Protein AF-A0A2H0Q664-F1 (afdb_monomer_lite)

pLDDT: mean 76.62, std 13.09, range [43.66, 91.62]

Foldseek 3Di:
DVVVVVVVVVVPPDDADDPPRLQGFFLLCVVDVDPDPVSSVSSNVRCVVPPPVNCLVVVNGRDDHDCVVVLVVVLQVLCQVCVVVCLVCLCVLHDDSQVVSCVSLVADPCQSVVSVVDPRDPHSVSVVVVRND

Sequence (133 aa):
MKKIILCAALFMSAGVFAADSSSGCGVGWQVTQKTSLSASSTRNTTNYILPNTISMTFGISGCAHHSIVKVDKEIQYFAEANLENLQLDIAQGSGESLATLSSLMGCGSDYAVKTQSLPIPSNANELLSRGCL

Structure (mmCIF, N/CA/C/O backbone):
data_AF-A0A2H0Q664-F1
#
_entry.id   AF-A0A2H0Q664-F1
#
loop_
_atom_site.group_PDB
_atom_site.id
_atom_site.type_symbol
_atom_site.label_atom_id
_atom_site.label_alt_id
_atom_site.label_comp_id
_atom_site.label_asym_id
_atom_site.label_entity_id
_atom_site.label_seq_id
_atom_site.pdbx_PDB_ins_code
_atom_site.Cartn_x
_atom_site.Cartn_y
_atom_site.Cartn_z
_atom_site.occupancy
_atom_site.B_iso_or_equiv
_atom_site.auth_seq_id
_atom_site.auth_comp_id
_atom_site.auth_asym_id
_atom_site.auth_atom_id
_atom_site.pdbx_PDB_model_num
ATOM 1 N N . MET A 1 1 ? 14.147 -30.963 -33.259 1.00 48.00 1 MET A N 1
ATOM 2 C CA . MET A 1 1 ? 13.962 -29.509 -33.504 1.00 48.00 1 MET A CA 1
ATOM 3 C C . MET A 1 1 ? 12.599 -28.969 -33.054 1.00 48.00 1 MET A C 1
ATOM 5 O O . MET A 1 1 ? 12.552 -27.877 -32.513 1.00 48.00 1 MET A O 1
ATOM 9 N N . LYS A 1 2 ? 11.502 -29.734 -33.160 1.00 52.19 2 LYS A N 1
ATOM 10 C CA . LYS A 1 2 ? 10.146 -29.304 -32.745 1.00 52.19 2 LYS A CA 1
ATOM 11 C C . LYS A 1 2 ? 9.993 -28.984 -31.240 1.00 52.19 2 LYS A C 1
ATOM 13 O O . LYS A 1 2 ? 9.229 -28.101 -30.881 1.00 52.19 2 LYS A O 1
ATOM 18 N N . LYS A 1 3 ? 10.771 -29.652 -30.373 1.00 55.34 3 LYS A N 1
ATOM 19 C CA . LYS A 1 3 ? 10.777 -29.417 -28.913 1.00 55.34 3 LYS A CA 1
ATOM 20 C C . LYS A 1 3 ? 11.499 -28.125 -28.498 1.00 55.34 3 LYS A C 1
ATOM 22 O O . LYS A 1 3 ? 11.116 -27.517 -27.512 1.00 55.34 3 LYS A O 1
ATOM 27 N N . ILE A 1 4 ? 12.491 -27.682 -29.278 1.00 62.72 4 ILE A N 1
ATOM 28 C CA . ILE A 1 4 ? 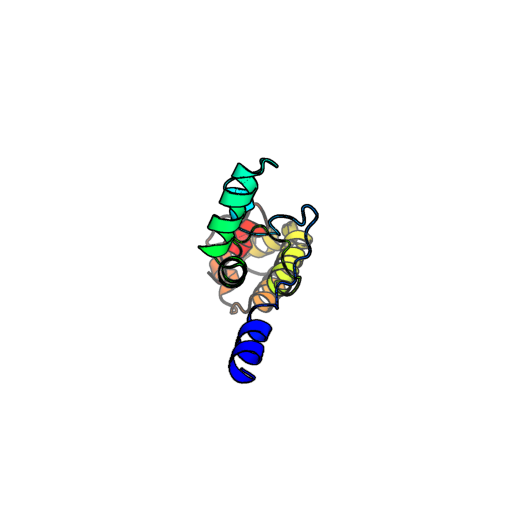13.253 -26.450 -28.995 1.00 62.72 4 ILE A CA 1
ATOM 29 C C . ILE A 1 4 ? 12.401 -25.216 -29.324 1.00 62.72 4 ILE A C 1
ATOM 31 O O . ILE A 1 4 ? 12.380 -24.258 -28.561 1.00 62.72 4 ILE A O 1
ATOM 35 N N . ILE A 1 5 ? 11.621 -25.286 -30.408 1.00 61.84 5 ILE A N 1
ATOM 36 C CA . ILE A 1 5 ? 10.679 -24.226 -30.798 1.00 61.84 5 ILE A CA 1
ATOM 37 C C . ILE A 1 5 ? 9.578 -24.053 -29.735 1.00 61.84 5 ILE A C 1
ATOM 39 O O . ILE A 1 5 ? 9.189 -22.930 -29.429 1.00 61.84 5 ILE A O 1
ATOM 43 N N . LEU A 1 6 ? 9.127 -25.151 -29.115 1.00 57.75 6 LEU A N 1
ATOM 44 C CA . LEU A 1 6 ? 8.101 -25.116 -28.067 1.00 57.75 6 LEU A CA 1
ATOM 45 C C . LEU A 1 6 ? 8.616 -24.498 -26.752 1.00 57.75 6 LEU A C 1
ATOM 47 O O . LEU A 1 6 ? 7.879 -23.771 -26.094 1.00 57.75 6 LEU A O 1
ATOM 51 N N . CYS A 1 7 ? 9.884 -24.729 -26.390 1.00 57.59 7 CYS A N 1
ATOM 52 C CA . CYS A 1 7 ? 10.501 -24.106 -25.212 1.00 57.59 7 CYS A CA 1
ATOM 53 C C . CYS A 1 7 ? 10.807 -22.613 -25.417 1.00 57.59 7 CYS A C 1
ATOM 55 O O . CYS A 1 7 ? 10.694 -21.841 -24.470 1.00 57.59 7 CYS A O 1
ATOM 57 N N . ALA A 1 8 ? 11.148 -22.189 -26.639 1.00 56.44 8 ALA A N 1
ATOM 58 C CA . ALA A 1 8 ? 11.391 -20.778 -26.948 1.00 56.44 8 ALA A CA 1
ATOM 59 C C . ALA A 1 8 ? 10.101 -19.934 -26.927 1.00 56.44 8 ALA A C 1
ATOM 61 O O . ALA A 1 8 ? 10.131 -18.773 -26.528 1.00 56.44 8 ALA A O 1
ATOM 62 N N . ALA A 1 9 ? 8.955 -20.523 -27.290 1.00 56.62 9 ALA A N 1
ATOM 63 C CA . ALA A 1 9 ? 7.660 -19.838 -27.279 1.00 56.62 9 ALA A CA 1
ATOM 64 C C . ALA A 1 9 ? 7.137 -19.524 -25.860 1.00 56.62 9 ALA A C 1
ATOM 66 O O . ALA A 1 9 ? 6.383 -18.572 -25.681 1.00 56.62 9 ALA A O 1
ATOM 67 N N . LEU A 1 10 ? 7.564 -20.282 -24.843 1.00 54.22 10 LEU A N 1
ATOM 68 C CA . LEU A 1 10 ? 7.166 -20.084 -23.440 1.00 54.22 10 LEU A CA 1
ATOM 69 C C . LEU A 1 10 ? 7.861 -18.895 -22.753 1.00 54.22 10 LEU A C 1
ATOM 71 O O . LEU A 1 10 ? 7.421 -18.477 -21.688 1.00 54.22 10 LEU A O 1
ATOM 75 N N . PHE A 1 11 ? 8.904 -18.319 -23.359 1.00 53.31 11 PHE A N 1
ATOM 76 C CA . PHE A 1 11 ? 9.631 -17.167 -22.807 1.00 53.31 11 PHE A CA 1
ATOM 77 C C . PHE A 1 11 ? 9.115 -15.801 -23.297 1.00 53.31 11 PHE A C 1
ATOM 79 O O . PHE A 1 11 ? 9.651 -14.768 -22.905 1.00 53.31 11 PHE A O 1
ATOM 86 N N . MET A 1 12 ? 8.079 -15.769 -24.143 1.00 50.59 12 MET A N 1
ATOM 87 C CA . MET A 1 12 ? 7.635 -14.559 -24.852 1.00 50.59 12 MET A CA 1
ATOM 88 C C . MET A 1 12 ? 6.395 -13.859 -24.262 1.00 50.59 12 MET A C 1
ATOM 90 O O . MET A 1 12 ? 5.779 -13.041 -24.939 1.00 50.59 12 MET A O 1
ATOM 94 N N . SER A 1 13 ? 6.019 -14.111 -23.005 1.00 50.06 13 SER A N 1
ATOM 95 C CA . SER A 1 13 ? 4.942 -13.355 -22.342 1.00 50.06 13 SER A CA 1
ATOM 96 C C . SER A 1 13 ? 5.489 -12.149 -21.564 1.00 50.06 13 SER A C 1
ATOM 98 O O . SER A 1 13 ? 5.456 -12.126 -20.335 1.00 50.06 13 SER A O 1
ATOM 100 N N . ALA A 1 14 ? 6.005 -11.139 -22.268 1.00 51.72 14 ALA A N 1
ATOM 101 C CA . ALA A 1 14 ? 6.354 -9.843 -21.680 1.00 51.72 14 ALA A CA 1
ATOM 102 C C . ALA A 1 14 ? 5.275 -8.808 -22.037 1.00 51.72 14 ALA A C 1
ATOM 104 O O . ALA A 1 14 ? 5.390 -8.081 -23.020 1.00 51.72 14 ALA A O 1
ATOM 105 N N . GLY A 1 15 ? 4.192 -8.761 -21.258 1.00 49.88 15 GLY A N 1
ATOM 106 C CA . GLY A 1 15 ? 3.246 -7.646 -21.312 1.00 49.88 15 GLY A CA 1
ATOM 107 C C . GLY A 1 15 ? 3.806 -6.457 -20.530 1.00 49.88 15 GLY A C 1
ATOM 108 O O . GLY A 1 15 ? 4.027 -6.578 -19.328 1.00 49.88 15 GLY A O 1
ATOM 109 N N . VAL A 1 16 ? 4.042 -5.318 -21.190 1.00 50.34 16 VAL A N 1
ATOM 110 C CA . VAL A 1 16 ? 4.516 -4.076 -20.553 1.00 50.34 16 VAL A CA 1
ATOM 111 C C . VAL A 1 16 ? 3.607 -2.919 -20.962 1.00 50.34 16 VAL A C 1
ATOM 113 O O . VAL A 1 16 ? 3.549 -2.556 -22.133 1.00 50.34 16 VAL A O 1
ATOM 116 N N . PHE A 1 17 ? 2.939 -2.308 -19.981 1.00 54.25 17 PHE A N 1
ATOM 117 C CA . PHE A 1 17 ? 2.292 -1.000 -20.107 1.00 54.25 17 PHE A CA 1
ATOM 118 C C . PHE A 1 17 ? 2.937 -0.038 -19.092 1.00 54.25 17 PHE A C 1
ATOM 120 O O . PHE A 1 17 ? 2.709 -0.177 -17.893 1.00 54.25 17 PHE A O 1
ATOM 127 N N . ALA A 1 18 ? 3.765 0.908 -19.556 1.00 43.66 18 ALA A N 1
ATOM 128 C CA . ALA A 1 18 ? 4.231 2.084 -18.802 1.00 43.66 18 ALA A CA 1
ATOM 129 C C . ALA A 1 18 ? 4.818 3.154 -19.754 1.00 43.66 18 ALA A C 1
ATOM 131 O O . ALA A 1 18 ? 5.287 2.820 -20.840 1.00 43.66 18 ALA A O 1
ATOM 132 N N . ALA A 1 19 ? 4.792 4.430 -19.337 1.00 47.03 19 ALA A N 1
ATOM 133 C CA . ALA A 1 19 ? 5.097 5.624 -20.147 1.00 47.03 19 ALA A CA 1
ATOM 134 C C . ALA A 1 19 ? 6.575 5.794 -20.583 1.00 47.03 19 ALA A C 1
ATOM 136 O O . ALA A 1 19 ? 6.850 6.560 -21.502 1.00 47.03 19 ALA A O 1
ATOM 137 N N . ASP A 1 20 ? 7.507 5.054 -19.972 1.00 52.69 20 ASP A N 1
ATOM 138 C CA . ASP A 1 20 ? 8.836 4.735 -20.515 1.00 52.69 20 ASP A CA 1
ATOM 139 C C . ASP A 1 20 ? 8.862 3.215 -20.731 1.00 52.69 20 ASP A C 1
ATOM 141 O O . ASP A 1 20 ? 8.991 2.425 -19.789 1.00 52.69 20 ASP A O 1
ATOM 145 N N . SER A 1 21 ? 8.660 2.793 -21.977 1.00 56.69 21 SER A N 1
ATOM 146 C CA . SER A 1 21 ? 8.495 1.383 -22.336 1.00 56.69 21 SER A CA 1
ATOM 147 C C . SER A 1 21 ? 9.780 0.561 -22.187 1.00 56.69 21 SER A C 1
ATOM 149 O O . SER A 1 21 ? 9.735 -0.657 -22.338 1.00 56.69 21 SER A O 1
ATOM 151 N N . SER A 1 22 ? 10.929 1.193 -21.908 1.00 60.44 22 SER A N 1
ATOM 152 C CA . SER A 1 22 ? 12.229 0.514 -21.884 1.00 60.44 22 SER A CA 1
ATOM 153 C C . SER A 1 22 ? 12.453 -0.347 -20.633 1.00 60.44 22 SER A C 1
ATOM 155 O O . SER A 1 22 ? 13.120 -1.376 -20.731 1.00 60.44 22 SER A O 1
ATOM 157 N N . SER A 1 23 ? 11.898 0.041 -19.474 1.00 66.50 23 SER A N 1
ATOM 158 C CA . SER A 1 23 ? 12.128 -0.658 -18.188 1.00 66.50 23 SER A CA 1
ATOM 159 C C . SER A 1 23 ? 10.868 -1.022 -17.384 1.00 66.50 23 SER A C 1
ATOM 161 O O . SER A 1 23 ? 10.968 -1.692 -16.354 1.00 66.50 23 SER A O 1
ATOM 163 N N . GLY A 1 24 ? 9.676 -0.653 -17.873 1.00 72.50 24 GLY A N 1
ATOM 164 C CA . GLY A 1 24 ? 8.394 -0.968 -17.229 1.00 72.50 24 GLY A CA 1
ATOM 165 C C . GLY A 1 24 ? 8.173 -0.240 -15.896 1.00 72.50 24 GLY A C 1
ATOM 166 O O . GLY A 1 24 ? 8.972 0.606 -15.497 1.00 72.50 24 GLY A O 1
ATOM 167 N N . CYS A 1 25 ? 7.073 -0.549 -15.203 1.00 78.75 25 CYS A N 1
ATOM 168 C CA . CYS A 1 25 ? 6.870 -0.138 -13.810 1.00 78.75 25 CYS A CA 1
ATOM 169 C C . CYS A 1 25 ? 7.440 -1.220 -12.874 1.00 78.75 25 CYS A C 1
ATOM 171 O O . CYS A 1 25 ? 7.400 -2.409 -13.202 1.00 78.75 25 CYS A O 1
ATOM 173 N N . GLY A 1 26 ? 8.008 -0.809 -11.743 1.00 82.50 26 GLY A N 1
ATOM 174 C CA . GLY A 1 26 ? 8.618 -1.722 -10.780 1.00 82.50 26 GLY A CA 1
ATOM 175 C C . GLY A 1 26 ? 9.541 -1.004 -9.798 1.00 82.50 26 GLY A C 1
ATOM 176 O O . GLY A 1 26 ? 9.830 0.189 -9.945 1.00 82.50 26 GLY A O 1
ATOM 177 N N . VAL A 1 27 ? 10.046 -1.754 -8.816 1.00 87.31 27 VAL A N 1
ATOM 178 C CA . VAL A 1 27 ? 10.918 -1.255 -7.736 1.00 87.31 27 VAL A CA 1
ATOM 179 C C . VAL A 1 27 ? 12.192 -0.565 -8.237 1.00 87.31 27 VAL A C 1
ATOM 181 O O . VAL A 1 27 ? 12.773 0.253 -7.529 1.00 87.31 27 VAL A O 1
ATOM 184 N N . GLY A 1 28 ? 12.627 -0.841 -9.469 1.00 84.44 28 GLY A N 1
ATOM 185 C CA . GLY A 1 28 ? 13.774 -0.192 -10.096 1.00 84.44 28 GLY A CA 1
ATOM 186 C C . GLY A 1 28 ? 13.651 1.331 -10.141 1.00 84.44 28 GLY A C 1
ATOM 187 O O . GLY A 1 28 ? 14.656 2.024 -9.982 1.00 84.44 28 GLY A O 1
ATOM 188 N N . TRP A 1 29 ? 12.432 1.861 -10.270 1.00 83.50 29 TRP A N 1
ATOM 189 C CA . TRP A 1 29 ? 12.178 3.305 -10.253 1.00 83.50 29 TRP A CA 1
ATOM 190 C C . TRP A 1 29 ? 12.429 3.965 -8.893 1.00 83.50 29 TRP A C 1
ATOM 192 O O . TRP A 1 29 ? 12.693 5.165 -8.848 1.00 83.50 29 TRP A O 1
ATOM 202 N N . GLN A 1 30 ? 12.413 3.197 -7.798 1.00 84.56 30 GLN A N 1
ATOM 203 C CA . GLN A 1 30 ? 12.810 3.681 -6.471 1.00 84.56 30 GLN A CA 1
ATOM 204 C C . GLN A 1 30 ? 14.335 3.776 -6.332 1.00 84.56 30 GLN A C 1
ATOM 206 O O . GLN A 1 30 ? 14.845 4.601 -5.581 1.00 84.56 30 GLN A O 1
ATOM 211 N N . VAL A 1 31 ? 15.077 2.954 -7.080 1.00 86.00 31 VAL A N 1
ATOM 212 C CA . VAL A 1 31 ? 16.547 2.954 -7.063 1.00 86.00 31 VAL A CA 1
ATOM 213 C C . VAL A 1 31 ? 17.103 4.079 -7.928 1.00 86.00 31 VAL A C 1
ATOM 215 O O . VAL A 1 31 ? 18.071 4.742 -7.554 1.00 86.00 31 VAL A O 1
ATOM 218 N N . THR A 1 32 ? 16.524 4.306 -9.109 1.00 83.19 32 THR A N 1
ATOM 219 C CA . THR A 1 32 ? 16.975 5.382 -9.990 1.00 83.19 32 THR A CA 1
ATOM 220 C C . THR A 1 32 ? 15.855 5.920 -10.873 1.00 83.19 32 THR A C 1
ATOM 222 O O . THR A 1 32 ? 15.157 5.174 -11.553 1.00 83.19 32 THR A O 1
ATOM 225 N N . GLN A 1 33 ? 15.727 7.247 -10.887 1.00 81.81 33 GLN A N 1
ATOM 226 C CA . GLN A 1 33 ? 14.774 7.987 -11.723 1.00 81.81 33 GLN A CA 1
ATOM 227 C C . GLN A 1 33 ? 15.421 8.538 -13.005 1.00 81.81 33 GLN A C 1
ATOM 229 O O . GLN A 1 33 ? 14.787 9.255 -13.775 1.00 81.81 33 GLN A O 1
ATOM 234 N N . LYS A 1 34 ? 16.708 8.242 -13.235 1.00 83.12 34 LYS A N 1
ATOM 235 C CA . LYS A 1 34 ? 17.433 8.719 -14.417 1.00 83.12 34 LYS A CA 1
ATOM 236 C C . LYS A 1 34 ? 17.008 7.923 -15.652 1.00 83.12 34 LYS A C 1
ATOM 238 O O . LYS A 1 34 ? 16.840 6.709 -15.592 1.00 83.12 34 LYS A O 1
ATOM 243 N N . THR A 1 35 ? 16.936 8.595 -16.794 1.00 79.38 35 THR A N 1
ATOM 244 C CA . THR A 1 35 ? 16.546 8.009 -18.088 1.00 79.38 35 THR A CA 1
ATOM 245 C C . THR A 1 35 ? 17.743 7.582 -18.951 1.00 79.38 35 THR 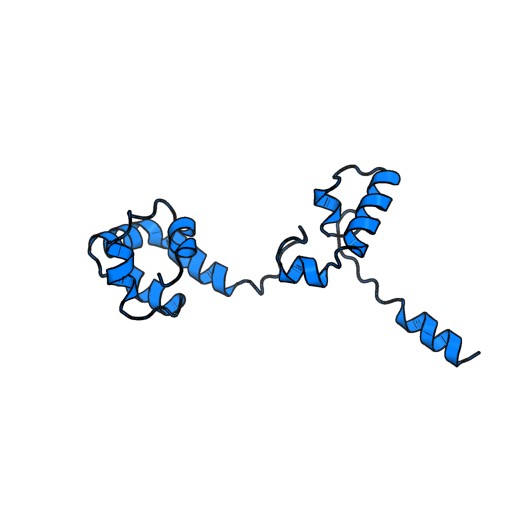A C 1
ATOM 247 O O . THR A 1 35 ? 17.621 7.418 -20.161 1.00 79.38 35 THR A O 1
ATOM 250 N N . SER A 1 36 ? 18.925 7.385 -18.353 1.00 84.56 36 SER A N 1
ATOM 251 C CA . SER A 1 36 ? 20.114 6.901 -19.067 1.00 84.56 36 SER A CA 1
ATOM 252 C C . SER A 1 36 ? 20.074 5.385 -19.301 1.00 84.56 36 SER A C 1
ATOM 254 O O . SER A 1 36 ? 19.457 4.645 -18.537 1.00 84.56 36 SER A O 1
ATOM 256 N N . LEU A 1 37 ? 20.813 4.892 -20.303 1.00 82.88 37 LEU A N 1
ATOM 257 C CA . LEU A 1 37 ? 20.935 3.449 -20.583 1.00 82.88 37 LEU A CA 1
ATOM 258 C C . LEU A 1 37 ? 21.453 2.650 -19.377 1.00 82.88 37 LEU A C 1
ATOM 260 O O . LEU A 1 37 ? 20.949 1.569 -19.076 1.00 82.88 37 LEU A O 1
ATOM 264 N N . SER A 1 38 ? 22.429 3.203 -18.654 1.00 84.44 38 SER A N 1
ATOM 265 C CA . SER A 1 38 ? 22.943 2.606 -17.417 1.00 84.44 38 SER A CA 1
ATOM 266 C C . SER A 1 38 ? 21.860 2.504 -16.344 1.00 84.44 38 SER A C 1
ATOM 268 O O . SER A 1 38 ? 21.734 1.469 -15.695 1.00 84.44 38 SER A O 1
ATOM 270 N N . ALA A 1 39 ? 21.029 3.538 -16.206 1.00 83.50 39 ALA A N 1
ATOM 271 C CA . ALA A 1 39 ? 19.915 3.541 -15.274 1.00 83.50 39 ALA A CA 1
ATOM 272 C C . ALA A 1 39 ? 18.811 2.563 -15.703 1.00 83.50 39 ALA A C 1
ATOM 274 O O . ALA A 1 39 ? 18.231 1.908 -14.846 1.00 83.50 39 ALA A O 1
ATOM 275 N N . SER A 1 40 ? 18.541 2.393 -17.003 1.00 82.75 40 SER A N 1
ATOM 276 C CA . SER A 1 40 ? 17.632 1.344 -17.502 1.00 82.75 40 SER A CA 1
ATOM 277 C C . SER A 1 40 ? 18.121 -0.062 -17.150 1.00 82.75 40 SER A C 1
ATOM 279 O O . SER A 1 40 ? 17.330 -0.882 -16.695 1.00 82.75 40 SER A O 1
ATOM 281 N N . SER A 1 41 ? 19.422 -0.335 -17.297 1.00 83.75 41 SER A N 1
ATOM 282 C CA . SER A 1 41 ? 20.005 -1.636 -16.938 1.00 83.75 41 SER A CA 1
ATOM 283 C C . SER A 1 41 ? 19.865 -1.932 -15.443 1.00 83.75 41 SER A C 1
ATOM 285 O O . SER A 1 41 ? 19.427 -3.018 -15.053 1.00 83.75 41 SER A O 1
ATOM 287 N N . THR A 1 42 ? 20.142 -0.939 -14.593 1.00 86.06 42 THR A N 1
ATOM 288 C CA . THR A 1 42 ? 19.941 -1.064 -13.146 1.00 86.06 42 THR A CA 1
ATOM 289 C C . THR A 1 42 ? 18.468 -1.271 -12.805 1.00 86.06 42 THR A C 1
ATOM 291 O O . THR A 1 42 ? 18.158 -2.181 -12.046 1.00 86.06 42 THR A O 1
ATOM 294 N N . ARG A 1 43 ? 17.547 -0.500 -13.404 1.00 86.44 43 ARG A N 1
ATOM 295 C CA . ARG A 1 43 ? 16.094 -0.662 -13.208 1.00 86.44 43 ARG A CA 1
ATOM 296 C C . ARG A 1 43 ? 15.635 -2.075 -13.565 1.00 86.44 43 ARG A C 1
ATOM 298 O O . ARG A 1 43 ? 14.964 -2.709 -12.756 1.00 86.44 43 ARG A O 1
ATOM 305 N N . ASN A 1 44 ? 16.052 -2.591 -14.722 1.00 84.50 44 ASN A N 1
ATOM 306 C CA . ASN A 1 44 ? 15.727 -3.955 -15.143 1.00 84.50 44 ASN A CA 1
ATOM 307 C C . ASN A 1 44 ? 16.314 -5.007 -14.203 1.00 84.50 44 ASN A C 1
ATOM 309 O O . ASN A 1 44 ? 15.626 -5.963 -13.865 1.00 84.50 44 ASN A O 1
ATOM 313 N N . THR A 1 45 ? 17.557 -4.826 -13.755 1.00 85.50 45 THR A N 1
ATOM 314 C CA . THR A 1 45 ? 18.199 -5.750 -12.812 1.00 85.50 45 THR A CA 1
ATOM 315 C C . THR A 1 45 ? 17.445 -5.775 -11.483 1.00 85.50 45 THR A C 1
ATOM 317 O O . THR A 1 45 ? 17.133 -6.849 -10.976 1.00 85.50 45 THR A O 1
ATOM 320 N N . THR A 1 46 ? 17.066 -4.612 -10.950 1.00 85.62 46 THR A N 1
ATOM 321 C CA . THR A 1 46 ? 16.273 -4.521 -9.717 1.00 85.62 46 THR A CA 1
ATOM 322 C C . THR A 1 46 ? 14.885 -5.146 -9.891 1.00 85.62 46 THR A C 1
ATOM 324 O O . THR A 1 46 ? 14.462 -5.915 -9.034 1.00 85.62 46 THR A O 1
ATOM 327 N N . ASN A 1 47 ? 14.201 -4.886 -11.012 1.00 84.12 47 ASN A N 1
ATOM 328 C CA . ASN A 1 47 ? 12.893 -5.481 -11.326 1.00 84.12 47 ASN A CA 1
ATOM 329 C C . ASN A 1 47 ? 12.965 -7.003 -11.549 1.00 84.12 47 ASN A C 1
ATOM 331 O O . ASN A 1 47 ? 11.971 -7.702 -11.372 1.00 84.12 47 ASN A O 1
ATOM 335 N N . TYR A 1 48 ? 14.127 -7.524 -11.949 1.00 81.94 48 TYR A N 1
ATOM 336 C CA . TYR A 1 48 ? 14.360 -8.959 -12.081 1.00 81.94 48 TYR A CA 1
ATOM 337 C C . TYR A 1 48 ? 14.622 -9.625 -10.724 1.00 81.94 48 TYR A C 1
ATOM 339 O O . TYR A 1 48 ? 14.065 -10.683 -10.442 1.00 81.94 48 TYR A O 1
ATOM 347 N N . ILE A 1 49 ? 15.441 -8.999 -9.870 1.00 85.06 49 ILE A N 1
ATOM 348 C CA . ILE A 1 49 ? 15.739 -9.496 -8.514 1.00 85.06 49 ILE A CA 1
ATOM 349 C C . ILE A 1 49 ? 14.486 -9.474 -7.635 1.00 85.06 49 ILE A C 1
ATOM 351 O O . ILE A 1 49 ? 14.275 -10.382 -6.834 1.00 85.06 49 ILE A O 1
ATOM 355 N N . LEU A 1 50 ? 13.651 -8.449 -7.794 1.00 84.06 50 LEU A N 1
ATOM 356 C CA . LEU A 1 50 ? 12.368 -8.310 -7.118 1.00 84.06 50 LEU A CA 1
ATOM 357 C C . LEU A 1 50 ? 11.251 -8.321 -8.165 1.00 84.06 50 LEU A C 1
ATOM 359 O O . LEU A 1 50 ? 10.853 -7.259 -8.652 1.00 84.06 50 LEU A O 1
ATOM 363 N N . PRO A 1 51 ? 10.745 -9.519 -8.519 1.00 81.69 51 PRO A N 1
ATOM 364 C CA . PRO A 1 51 ? 9.690 -9.662 -9.501 1.00 81.69 51 PRO A CA 1
ATOM 365 C C . PRO A 1 51 ? 8.464 -8.845 -9.114 1.00 81.69 51 PRO A C 1
ATOM 367 O O . PRO A 1 51 ? 8.022 -8.871 -7.961 1.00 81.69 51 PRO A O 1
ATOM 370 N N . ASN A 1 52 ? 7.850 -8.212 -10.114 1.00 78.06 52 ASN A N 1
ATOM 371 C CA . ASN A 1 52 ? 6.651 -7.396 -9.934 1.00 78.06 52 ASN A CA 1
ATOM 372 C C . ASN A 1 52 ? 5.536 -8.118 -9.167 1.00 78.06 52 ASN A C 1
ATOM 374 O O . ASN A 1 52 ? 4.833 -7.471 -8.410 1.00 78.06 52 ASN A O 1
ATOM 378 N N . THR A 1 53 ? 5.402 -9.441 -9.279 1.00 79.69 53 THR A N 1
ATOM 379 C CA . THR A 1 53 ? 4.410 -10.217 -8.517 1.00 79.69 53 THR A CA 1
ATOM 380 C C . THR A 1 53 ? 4.625 -10.106 -7.009 1.00 79.69 53 THR A C 1
ATOM 382 O O . THR A 1 53 ? 3.695 -9.780 -6.282 1.00 79.69 53 THR A O 1
ATOM 385 N N . ILE A 1 54 ? 5.856 -10.318 -6.537 1.00 82.81 54 ILE A N 1
ATOM 386 C CA . ILE A 1 54 ? 6.193 -10.238 -5.110 1.00 82.81 54 ILE A CA 1
ATOM 387 C C . ILE A 1 54 ? 6.067 -8.786 -4.654 1.00 82.81 54 ILE A C 1
ATOM 389 O O . ILE A 1 54 ? 5.420 -8.486 -3.654 1.00 82.81 54 ILE A O 1
ATOM 393 N N . SER A 1 55 ? 6.619 -7.864 -5.437 1.00 81.31 55 SER A N 1
ATOM 394 C CA . SER A 1 55 ? 6.558 -6.440 -5.132 1.00 81.31 55 SER A CA 1
ATOM 395 C C . SER A 1 55 ? 5.134 -5.874 -5.153 1.00 81.31 55 SER A C 1
ATOM 397 O O . SER A 1 55 ? 4.862 -4.922 -4.429 1.00 81.31 55 SER A O 1
ATOM 399 N N . MET A 1 56 ? 4.218 -6.427 -5.950 1.00 79.00 56 MET A N 1
ATOM 400 C CA . MET A 1 56 ? 2.797 -6.065 -5.942 1.00 79.00 56 MET A CA 1
ATOM 401 C C . MET A 1 56 ? 2.084 -6.644 -4.723 1.00 79.00 56 MET A C 1
ATOM 403 O O . MET A 1 56 ? 1.338 -5.909 -4.085 1.00 79.00 56 MET A O 1
ATOM 407 N N . THR A 1 57 ? 2.354 -7.902 -4.352 1.00 78.56 57 THR A N 1
ATOM 408 C CA . THR A 1 57 ? 1.785 -8.521 -3.141 1.00 78.56 57 THR A CA 1
ATOM 409 C C . THR A 1 57 ? 2.147 -7.736 -1.883 1.00 78.56 57 THR A C 1
ATOM 411 O O . THR A 1 57 ? 1.303 -7.542 -1.017 1.00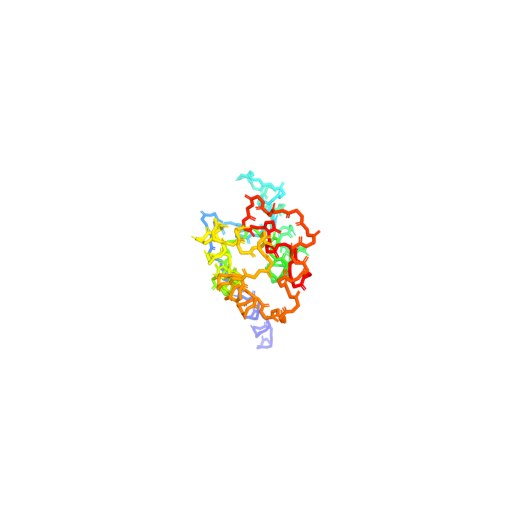 78.56 57 THR A O 1
ATOM 414 N N . PHE A 1 58 ? 3.380 -7.235 -1.800 1.00 81.06 58 PHE A N 1
ATOM 415 C CA . PHE A 1 58 ? 3.826 -6.393 -0.687 1.00 81.06 58 PHE A CA 1
ATOM 416 C C . PHE A 1 58 ? 3.553 -4.894 -0.889 1.00 81.06 58 PHE A C 1
ATOM 418 O O . PHE A 1 58 ? 3.919 -4.091 -0.039 1.00 81.06 58 PHE A O 1
ATOM 425 N N . GLY A 1 59 ? 2.957 -4.487 -2.014 1.00 74.69 59 GLY A N 1
ATOM 426 C CA . GLY A 1 59 ? 2.658 -3.080 -2.304 1.00 74.69 59 GLY A CA 1
ATOM 427 C C . GLY A 1 59 ? 3.878 -2.178 -2.552 1.00 74.69 59 GLY A C 1
ATOM 428 O O . GLY A 1 59 ? 3.716 -0.974 -2.706 1.00 74.69 59 GLY A O 1
ATOM 429 N N . ILE A 1 60 ? 5.091 -2.728 -2.647 1.00 80.69 60 ILE A N 1
ATOM 430 C CA . ILE A 1 60 ? 6.350 -1.978 -2.822 1.00 80.69 60 ILE A CA 1
ATOM 431 C C . ILE A 1 60 ? 6.728 -1.717 -4.289 1.00 80.69 60 ILE A C 1
ATOM 433 O O . ILE A 1 60 ? 7.718 -1.047 -4.561 1.00 80.69 60 ILE A O 1
ATOM 437 N N . SER A 1 61 ? 5.967 -2.248 -5.253 1.00 80.75 61 SER A N 1
ATOM 438 C CA . SER A 1 61 ? 6.297 -2.184 -6.690 1.00 80.75 61 SER A CA 1
ATOM 439 C C . SER A 1 61 ? 6.394 -0.772 -7.282 1.00 80.75 61 SER A C 1
ATOM 441 O O . SER A 1 61 ? 6.988 -0.614 -8.344 1.00 80.75 61 SER A O 1
ATOM 443 N N . GLY A 1 62 ? 5.807 0.252 -6.652 1.00 74.38 62 GLY A N 1
ATOM 444 C CA . GLY A 1 62 ? 5.748 1.611 -7.211 1.00 74.38 62 GLY A CA 1
ATOM 445 C C . GLY A 1 62 ? 4.936 1.723 -8.513 1.00 74.38 62 GLY A C 1
ATOM 446 O O . GLY A 1 62 ? 4.911 2.784 -9.133 1.00 74.38 62 GLY A O 1
ATOM 447 N N . CYS A 1 63 ? 4.280 0.640 -8.938 1.00 77.19 63 CYS A N 1
ATOM 448 C CA . CYS A 1 63 ? 3.310 0.620 -10.025 1.00 77.19 63 CYS A CA 1
ATOM 449 C C . CYS A 1 63 ? 1.961 1.173 -9.544 1.00 77.19 63 CYS A C 1
ATOM 451 O O . CYS A 1 63 ? 1.641 1.113 -8.358 1.00 77.19 63 CYS A O 1
ATOM 453 N N . ALA A 1 64 ? 1.129 1.653 -10.473 1.00 68.62 64 ALA A N 1
ATOM 454 C CA . ALA A 1 64 ? -0.246 2.024 -10.151 1.00 68.62 64 ALA A CA 1
ATOM 455 C C . ALA A 1 64 ? -0.989 0.834 -9.514 1.00 68.62 64 ALA A C 1
ATOM 457 O O . ALA A 1 64 ? -1.018 -0.268 -10.070 1.00 68.62 64 ALA A O 1
ATOM 458 N N . HIS A 1 65 ? -1.584 1.056 -8.342 1.00 63.34 65 HIS A N 1
ATOM 459 C CA . HIS A 1 65 ? -2.299 0.012 -7.615 1.00 63.34 65 HIS A CA 1
ATOM 460 C C . HIS A 1 65 ? -3.566 -0.396 -8.375 1.00 63.34 65 HIS A C 1
ATOM 462 O O . HIS A 1 65 ? -4.377 0.451 -8.760 1.00 63.34 65 HIS A O 1
ATOM 468 N N . HIS A 1 66 ? -3.757 -1.705 -8.565 1.00 59.94 66 HIS A N 1
ATOM 469 C CA . HIS A 1 66 ? -5.031 -2.229 -9.045 1.00 59.94 66 HIS A CA 1
ATOM 470 C C . HIS A 1 66 ? -6.121 -1.919 -8.023 1.00 59.94 66 HIS A C 1
ATOM 472 O O . HIS A 1 66 ? -5.947 -2.093 -6.817 1.00 59.94 66 HIS A O 1
ATOM 478 N N . SER A 1 67 ? -7.288 -1.516 -8.514 1.00 54.19 67 SER A N 1
ATOM 479 C CA . SER A 1 67 ? -8.439 -1.136 -7.698 1.00 54.19 67 SER A CA 1
ATOM 480 C C . SER A 1 67 ? -9.114 -2.318 -6.978 1.00 54.19 67 SER A C 1
ATOM 482 O O . SER A 1 67 ? -10.294 -2.244 -6.667 1.00 54.19 67 SER A O 1
ATOM 484 N N . ILE A 1 68 ? -8.413 -3.436 -6.799 1.00 50.62 68 ILE A N 1
ATOM 485 C CA . ILE A 1 68 ? -8.835 -4.592 -6.001 1.00 50.62 68 ILE A CA 1
ATOM 486 C C . ILE A 1 68 ? -8.491 -4.381 -4.517 1.00 50.62 68 ILE A C 1
ATOM 488 O O . ILE A 1 68 ? -9.186 -4.915 -3.662 1.00 50.62 68 ILE A O 1
ATOM 492 N N . VAL A 1 69 ? -7.561 -3.470 -4.195 1.00 52.09 69 VAL A N 1
ATOM 493 C CA . VAL A 1 69 ? -7.410 -2.871 -2.850 1.00 52.09 69 VAL A CA 1
ATOM 494 C C . VAL A 1 69 ? -8.501 -1.805 -2.625 1.00 52.09 69 VAL A C 1
ATOM 496 O O . VAL A 1 69 ? -8.231 -0.642 -2.335 1.00 52.09 69 VAL A O 1
ATOM 499 N N . LYS A 1 70 ? -9.759 -2.156 -2.916 1.00 52.75 70 LYS A N 1
ATOM 500 C CA . LYS A 1 70 ? -10.922 -1.262 -2.781 1.00 52.75 70 LYS A CA 1
ATOM 501 C C . LYS A 1 70 ? -11.599 -1.385 -1.422 1.00 52.75 70 LYS A C 1
ATOM 503 O O . LYS A 1 70 ? -12.183 -0.405 -0.987 1.00 52.75 70 LYS A O 1
ATOM 508 N N . VAL A 1 71 ? -11.492 -2.543 -0.768 1.00 54.22 71 VAL A N 1
ATOM 509 C CA . VAL A 1 71 ? -12.124 -2.778 0.539 1.00 54.22 71 VAL A CA 1
ATOM 510 C C . VAL A 1 71 ? -11.561 -1.801 1.573 1.00 54.22 71 VAL A C 1
ATOM 512 O O . VAL A 1 71 ? -12.328 -1.057 2.169 1.00 54.22 71 VAL A O 1
ATOM 515 N N . ASP A 1 72 ? -10.233 -1.670 1.665 1.00 63.03 72 ASP A N 1
ATOM 516 C CA . ASP A 1 72 ? -9.612 -0.662 2.539 1.00 63.03 72 ASP A CA 1
ATOM 517 C C . ASP A 1 72 ? -9.965 0.771 2.124 1.00 63.03 72 ASP A C 1
ATOM 519 O O . ASP A 1 72 ? -10.133 1.636 2.976 1.00 63.03 72 ASP A O 1
ATOM 523 N N . LYS A 1 73 ? -10.147 1.032 0.822 1.00 69.75 73 LYS A N 1
ATOM 524 C CA . LYS A 1 73 ? -10.558 2.357 0.337 1.00 69.75 73 LYS A CA 1
ATOM 525 C C . LYS A 1 73 ? -11.979 2.729 0.729 1.00 69.75 73 LYS A C 1
ATOM 527 O O . LYS A 1 73 ? -12.226 3.907 0.930 1.00 69.75 73 LYS A O 1
ATOM 532 N N . GLU A 1 74 ? -12.911 1.785 0.780 1.00 78.25 74 GLU A N 1
ATOM 533 C CA . GLU A 1 74 ? -14.296 2.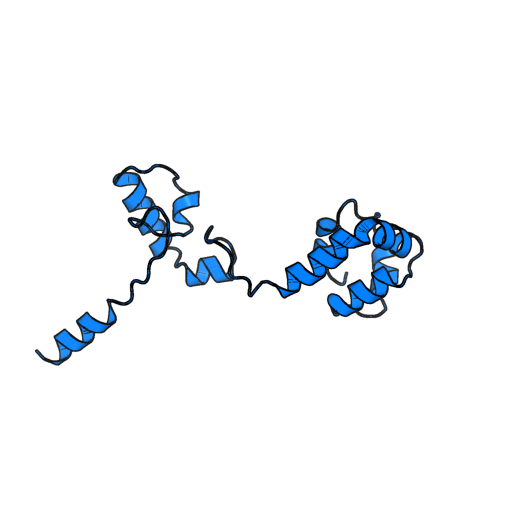070 1.164 1.00 78.25 74 GLU A CA 1
ATOM 534 C C . GLU A 1 74 ? -14.384 2.401 2.655 1.00 78.25 74 GLU A C 1
ATOM 536 O O . GLU A 1 74 ? -14.987 3.406 3.027 1.00 78.25 74 GLU A O 1
ATOM 541 N N . ILE A 1 75 ? -13.681 1.628 3.487 1.00 84.62 75 ILE A N 1
ATOM 542 C CA . ILE A 1 75 ? -13.556 1.887 4.926 1.00 84.62 75 ILE A CA 1
ATOM 543 C C . ILE A 1 75 ? -12.829 3.219 5.160 1.00 84.62 75 ILE A C 1
ATOM 545 O O . ILE A 1 75 ? -13.283 4.041 5.954 1.00 84.62 75 ILE A O 1
ATOM 549 N N . GLN A 1 76 ? -11.739 3.471 4.428 1.00 83.25 76 GLN A N 1
ATOM 550 C CA . GLN A 1 76 ? -11.000 4.726 4.513 1.00 83.25 76 GLN A CA 1
ATOM 551 C C . GLN A 1 76 ? -11.842 5.919 4.069 1.00 83.25 76 GLN A C 1
ATOM 553 O O . GLN A 1 76 ? -11.870 6.932 4.759 1.00 83.25 76 GLN A O 1
ATOM 558 N N . TYR A 1 77 ? -12.574 5.792 2.966 1.00 87.06 77 TYR A N 1
ATOM 559 C CA . TYR A 1 77 ? -13.462 6.839 2.479 1.00 87.06 77 TYR A CA 1
ATOM 560 C C . TYR A 1 77 ? -14.582 7.136 3.479 1.00 87.06 77 TYR A C 1
ATOM 562 O O . TYR A 1 77 ? -14.861 8.299 3.755 1.00 87.06 77 TYR A O 1
ATOM 570 N N . PHE A 1 78 ? -15.186 6.101 4.069 1.00 89.69 78 PHE A N 1
ATOM 571 C CA . PHE A 1 78 ? -16.185 6.268 5.121 1.00 89.69 78 PHE A CA 1
ATOM 572 C C . PHE A 1 78 ? -15.601 6.985 6.346 1.00 89.69 78 PHE A C 1
ATOM 574 O O . PHE A 1 78 ? -16.218 7.921 6.857 1.00 89.69 78 PHE A O 1
ATOM 581 N N . ALA A 1 79 ? -14.407 6.580 6.789 1.00 89.25 79 ALA A N 1
ATOM 582 C CA . ALA A 1 79 ? -13.733 7.166 7.941 1.00 89.25 79 ALA A CA 1
ATOM 583 C C . ALA A 1 79 ? -13.301 8.623 7.703 1.00 89.25 79 ALA A C 1
ATOM 585 O O . ALA A 1 79 ? -13.402 9.447 8.606 1.00 89.25 79 ALA A O 1
ATOM 586 N N . GLU A 1 80 ? -12.853 8.960 6.492 1.00 89.00 80 GLU A N 1
ATOM 587 C CA . GLU A 1 80 ? -12.503 10.331 6.106 1.00 89.00 80 GLU A CA 1
ATOM 588 C C . GLU A 1 80 ? -13.746 11.219 5.978 1.00 89.00 80 GLU A C 1
ATOM 590 O O . GLU A 1 80 ? -13.753 12.337 6.489 1.00 89.00 80 GLU A O 1
ATOM 595 N N . ALA A 1 81 ? -14.817 10.720 5.353 1.00 91.44 81 ALA A N 1
ATOM 596 C CA . ALA A 1 81 ? -16.056 11.473 5.160 1.00 91.44 81 ALA A CA 1
ATOM 597 C C . ALA A 1 81 ? -16.817 11.741 6.471 1.00 91.44 81 ALA A C 1
ATOM 599 O O . ALA A 1 81 ? -17.549 12.724 6.557 1.00 91.44 81 ALA A O 1
ATOM 600 N N . ASN A 1 82 ? -16.644 10.885 7.484 1.00 91.62 82 ASN A N 1
ATOM 601 C CA . ASN A 1 82 ? -17.356 10.961 8.763 1.00 91.62 82 ASN A CA 1
ATOM 602 C C . ASN A 1 82 ? -16.420 11.196 9.957 1.00 91.62 82 ASN A C 1
ATOM 604 O O . ASN A 1 82 ? -16.785 10.876 11.086 1.00 91.62 82 ASN A O 1
ATOM 608 N N . LEU A 1 83 ? -15.218 11.739 9.734 1.00 90.25 83 LEU A N 1
ATOM 609 C CA . LEU A 1 83 ? -14.192 11.863 10.773 1.00 90.25 83 LEU A CA 1
ATOM 610 C C . LEU A 1 83 ? -14.680 12.640 12.007 1.00 90.25 83 LEU A C 1
ATOM 612 O O . LEU A 1 83 ? -14.437 12.205 13.127 1.00 90.25 83 LEU A O 1
ATOM 616 N N . GLU A 1 84 ? -15.393 13.753 11.816 1.00 90.19 84 GLU A N 1
ATOM 617 C CA . GLU A 1 84 ? -15.918 14.571 12.922 1.00 90.19 84 GLU A CA 1
ATOM 618 C C . GLU A 1 84 ? -16.924 13.788 13.779 1.00 90.19 84 GLU A C 1
ATOM 620 O O . GLU A 1 84 ? -16.817 13.756 15.006 1.00 90.19 84 GLU A O 1
ATOM 625 N N . ASN A 1 85 ? -17.860 13.087 13.131 1.00 90.62 85 ASN A N 1
ATOM 626 C CA . ASN A 1 85 ? -18.839 12.243 13.815 1.00 90.62 85 ASN A CA 1
ATOM 627 C C . ASN A 1 85 ? -18.155 11.067 14.521 1.00 90.62 85 ASN A C 1
ATOM 629 O O . ASN A 1 85 ? -18.483 10.758 15.660 1.00 90.62 85 ASN A O 1
ATOM 633 N N . LEU A 1 86 ? -17.149 10.456 13.892 1.00 90.50 86 LEU A N 1
ATOM 634 C CA . LEU A 1 86 ? -16.358 9.388 14.500 1.00 90.50 86 LEU A CA 1
ATOM 635 C C . LEU A 1 86 ? -15.605 9.868 15.742 1.00 90.50 86 LEU A C 1
ATOM 637 O O . LEU A 1 86 ? -15.587 9.163 16.743 1.00 90.50 86 LEU A O 1
ATOM 641 N N . GLN A 1 87 ? -15.008 11.059 15.720 1.00 89.88 87 GLN A N 1
ATOM 642 C CA . GLN A 1 87 ? -14.327 11.623 16.890 1.00 89.88 87 GLN A CA 1
ATOM 643 C C . GLN A 1 87 ? -15.295 11.855 18.057 1.00 89.88 87 GLN A C 1
ATOM 645 O O . GLN A 1 87 ? -14.944 11.571 19.205 1.00 89.88 87 GLN A O 1
ATOM 650 N N . LEU A 1 88 ? -16.512 12.329 17.772 1.00 89.62 88 LEU A N 1
ATOM 651 C CA . LEU A 1 88 ? -17.563 12.507 18.775 1.00 89.62 88 LEU A CA 1
ATOM 652 C C . LEU A 1 88 ? -18.066 11.165 19.324 1.00 89.62 88 LEU A C 1
ATOM 654 O O . LEU A 1 88 ? -18.153 11.011 20.542 1.00 89.62 88 LEU A O 1
ATOM 658 N N . ASP A 1 89 ? -18.335 10.194 18.452 1.00 90.81 89 ASP A N 1
ATOM 659 C CA . ASP A 1 89 ? -18.783 8.849 18.825 1.00 90.81 89 ASP A CA 1
ATOM 660 C C . ASP A 1 89 ? -17.717 8.116 19.663 1.00 90.81 89 ASP A C 1
ATOM 662 O O . ASP A 1 89 ? -18.046 7.447 20.643 1.00 90.81 89 ASP A O 1
ATOM 666 N N . ILE A 1 90 ? -16.428 8.280 19.334 1.00 88.44 90 ILE A N 1
ATOM 667 C CA . ILE A 1 90 ? -15.295 7.733 20.105 1.00 88.44 90 ILE A CA 1
ATOM 668 C C . ILE A 1 90 ? -15.193 8.406 21.478 1.00 88.44 90 ILE A C 1
ATOM 670 O O . ILE A 1 90 ? -14.996 7.720 22.480 1.00 88.44 90 ILE A O 1
ATOM 674 N N . ALA A 1 91 ? -15.357 9.731 21.555 1.00 86.81 91 ALA A N 1
ATOM 675 C CA . ALA A 1 91 ? -15.340 10.453 22.830 1.00 86.81 91 ALA A CA 1
ATOM 676 C C . ALA A 1 91 ? -16.484 10.007 23.758 1.00 86.81 91 ALA A C 1
ATOM 678 O O . ALA A 1 91 ? -16.297 9.867 24.968 1.00 86.81 91 ALA A O 1
ATOM 679 N N . GLN A 1 92 ? -17.660 9.755 23.181 1.00 87.06 92 GLN A N 1
ATOM 680 C CA . GLN A 1 92 ? -18.834 9.249 23.893 1.00 87.06 92 GLN A CA 1
ATOM 681 C C . GLN A 1 92 ? -18.732 7.748 24.214 1.00 87.06 92 GLN A C 1
ATOM 683 O O . GLN A 1 92 ? -19.425 7.273 25.111 1.00 87.06 92 GLN A O 1
ATOM 688 N N . GLY A 1 93 ? -17.857 7.008 23.524 1.00 84.12 93 GLY A N 1
ATOM 689 C CA . GLY A 1 93 ? -17.715 5.554 23.645 1.00 84.12 93 GLY A CA 1
ATOM 690 C C . GLY A 1 93 ? -18.815 4.762 22.933 1.00 84.12 93 GLY A C 1
ATOM 691 O O . GLY A 1 93 ? -18.913 3.548 23.102 1.00 84.12 93 GLY A O 1
ATOM 692 N N . SER A 1 94 ? -19.664 5.430 22.150 1.00 84.50 94 SER A N 1
ATOM 693 C CA . SER A 1 94 ? -20.738 4.818 21.370 1.00 84.50 94 SER A CA 1
ATOM 694 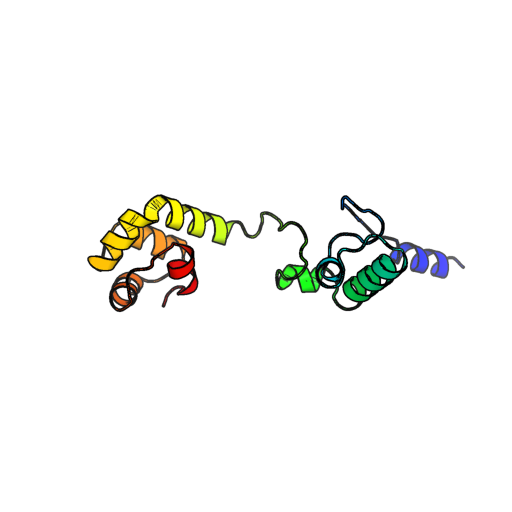C C . SER A 1 94 ? -21.259 5.788 20.313 1.00 84.50 94 SER A C 1
ATOM 696 O O . SER A 1 94 ? -21.355 6.983 20.584 1.00 84.50 94 SER A O 1
ATOM 698 N N . GLY A 1 95 ? -21.690 5.265 19.165 1.00 88.62 95 GLY A N 1
ATOM 699 C CA . GLY A 1 95 ? -22.441 6.026 18.169 1.00 88.62 95 GLY A CA 1
ATOM 700 C C . GLY A 1 95 ? -22.605 5.277 16.847 1.00 88.62 95 GLY A C 1
ATOM 701 O O . GLY A 1 95 ? -22.021 4.208 16.642 1.00 88.62 95 GLY A O 1
ATOM 702 N N . GLU A 1 96 ? -23.462 5.799 15.972 1.00 88.69 96 GLU A N 1
ATOM 703 C CA . GLU A 1 96 ? -23.870 5.137 14.725 1.00 88.69 96 GLU A CA 1
ATOM 704 C C . GLU A 1 96 ? -22.732 5.079 13.697 1.00 88.69 96 GLU A C 1
ATOM 706 O O . GLU A 1 96 ? -22.561 4.063 13.017 1.00 88.69 96 GLU A O 1
ATOM 711 N N . SER A 1 97 ? -21.900 6.125 13.624 1.00 90.56 97 SER A N 1
ATOM 712 C CA . SER A 1 97 ? -20.755 6.155 12.707 1.00 90.56 97 SER A CA 1
ATOM 713 C C . SER A 1 97 ? -19.685 5.170 13.167 1.00 90.56 97 SER A C 1
ATOM 715 O O . SER A 1 97 ? -19.129 4.435 12.351 1.00 90.56 97 SER A O 1
ATOM 717 N N . LEU A 1 98 ? -19.448 5.087 14.479 1.00 89.00 98 LEU A N 1
ATOM 718 C CA . LEU A 1 98 ? -18.505 4.135 15.068 1.00 89.00 98 LEU A CA 1
ATOM 719 C C . LEU A 1 98 ? -18.974 2.676 14.937 1.00 89.00 98 LEU A C 1
ATOM 721 O O . LEU A 1 98 ? -18.163 1.799 14.646 1.00 89.00 98 LEU A O 1
ATOM 725 N N . ALA A 1 99 ? -20.275 2.414 15.097 1.00 89.56 99 ALA A N 1
ATOM 726 C CA . ALA A 1 99 ? -20.870 1.090 14.896 1.00 89.56 99 ALA A CA 1
ATOM 727 C C . ALA A 1 99 ? -20.865 0.659 13.419 1.00 89.56 99 ALA A C 1
ATOM 729 O O . ALA A 1 99 ? -20.635 -0.507 13.098 1.00 89.56 99 ALA A O 1
ATOM 730 N N . THR A 1 100 ? -21.080 1.603 12.503 1.00 90.44 100 THR A N 1
ATOM 731 C CA . THR A 1 100 ? -20.962 1.343 11.064 1.00 90.44 100 THR A CA 1
ATOM 732 C C . THR A 1 100 ? -19.512 1.045 10.700 1.00 90.44 100 THR A C 1
ATOM 734 O O . THR A 1 100 ? -19.242 0.051 10.030 1.00 90.44 100 THR A O 1
ATOM 737 N N . LEU A 1 101 ? -18.563 1.841 11.204 1.00 89.12 101 LEU A N 1
ATOM 738 C CA . LEU A 1 101 ? -17.135 1.613 10.992 1.00 89.12 101 LEU A CA 1
ATOM 739 C C . LEU A 1 101 ? -16.690 0.249 11.538 1.00 89.12 101 LEU A C 1
ATOM 741 O O . LEU A 1 101 ? -15.988 -0.476 10.838 1.00 89.12 101 LEU A O 1
ATOM 745 N N . SER A 1 102 ? -17.124 -0.136 12.743 1.00 89.38 102 SER A N 1
ATOM 746 C CA . SER A 1 102 ? -16.786 -1.445 13.315 1.00 89.38 102 SER A CA 1
ATOM 747 C C . SER A 1 102 ? -17.345 -2.592 12.474 1.00 89.38 102 SER A C 1
ATOM 749 O O . SER A 1 102 ? -16.621 -3.545 12.197 1.00 89.38 102 SER A O 1
ATOM 751 N N . SER A 1 103 ? -18.581 -2.471 11.979 1.00 88.06 103 SER A N 1
ATOM 752 C CA . SER A 1 103 ? -19.176 -3.455 11.071 1.00 88.06 103 SER A CA 1
ATOM 753 C C . SER A 1 103 ? -18.433 -3.540 9.736 1.00 88.06 103 SER A C 1
ATOM 755 O O . SER A 1 103 ? -18.264 -4.639 9.210 1.00 88.06 103 SER A O 1
ATOM 757 N N . LEU A 1 104 ? -17.983 -2.407 9.189 1.00 88.00 104 LEU A N 1
ATOM 758 C CA . LEU A 1 104 ? -17.200 -2.352 7.952 1.00 88.00 104 LEU A CA 1
ATOM 759 C C . LEU A 1 104 ? -15.801 -2.961 8.130 1.00 88.00 104 LEU A C 1
ATOM 761 O O . LEU A 1 104 ? -15.310 -3.648 7.238 1.00 88.00 104 LEU A O 1
ATOM 765 N N . MET A 1 105 ? -15.177 -2.755 9.292 1.00 85.44 105 MET A N 1
ATOM 766 C CA . MET A 1 105 ? -13.874 -3.328 9.649 1.00 85.44 105 MET A CA 1
ATOM 767 C C . MET A 1 105 ? -13.958 -4.787 10.135 1.00 85.44 105 MET A C 1
ATOM 769 O O . MET A 1 105 ? -12.926 -5.425 10.332 1.00 85.44 105 MET A O 1
ATOM 773 N N . GLY A 1 106 ? -15.164 -5.329 10.341 1.00 86.12 106 GLY A N 1
ATOM 774 C CA . GLY A 1 106 ? -15.365 -6.662 10.919 1.00 86.12 106 GLY A CA 1
ATOM 775 C C . GLY A 1 106 ? -14.998 -6.754 12.406 1.00 86.12 106 GLY A C 1
ATOM 776 O O . GLY A 1 106 ? -14.726 -7.845 12.910 1.00 86.12 106 GLY A O 1
ATOM 777 N N . CYS A 1 107 ? -14.970 -5.624 13.113 1.00 84.62 107 CYS A N 1
ATOM 778 C CA . CYS A 1 107 ? -14.685 -5.556 14.539 1.00 84.62 107 CYS A CA 1
ATOM 779 C C . CYS A 1 107 ? -15.940 -5.863 15.371 1.00 84.62 107 CYS A C 1
ATOM 781 O O . CYS A 1 107 ? -17.058 -5.498 15.010 1.00 84.62 107 CYS A O 1
ATOM 783 N N . GLY A 1 108 ? -15.755 -6.530 16.514 1.00 80.12 108 GLY A N 1
ATOM 784 C CA . GLY A 1 108 ? -16.845 -6.826 17.446 1.00 80.12 108 GLY A CA 1
ATOM 785 C C . GLY A 1 108 ? -17.357 -5.589 18.193 1.00 80.12 108 GLY A C 1
ATOM 786 O O . GLY A 1 108 ? -16.774 -4.508 18.126 1.00 80.12 108 GLY A O 1
ATOM 787 N N . SER A 1 109 ? -18.420 -5.767 18.983 1.00 73.06 109 SER A N 1
ATOM 788 C CA . SER A 1 109 ? -19.032 -4.706 19.805 1.00 73.06 109 SER A CA 1
ATOM 789 C C . SER A 1 109 ? -18.087 -4.078 20.841 1.00 73.06 109 SER A C 1
ATOM 791 O O . SER A 1 109 ? -18.379 -3.007 21.360 1.00 73.06 109 SER A O 1
ATOM 793 N N . ASP A 1 110 ? -16.959 -4.727 21.135 1.00 74.50 110 ASP A N 1
ATOM 794 C CA . ASP A 1 110 ? -15.925 -4.246 22.060 1.00 74.50 110 ASP A CA 1
ATOM 795 C C . ASP A 1 110 ? -15.080 -3.092 21.479 1.00 74.50 110 ASP A C 1
ATOM 797 O O . ASP A 1 110 ? -14.452 -2.339 22.219 1.00 74.50 110 ASP A O 1
ATOM 801 N N . TYR A 1 111 ? -15.119 -2.894 20.154 1.00 82.56 111 TYR A N 1
ATOM 802 C CA . TYR A 1 111 ? -14.354 -1.859 19.450 1.00 82.56 111 TYR A CA 1
ATOM 803 C C . TYR A 1 111 ? -14.612 -0.442 19.987 1.00 82.56 111 TYR A C 1
ATOM 805 O O . TYR A 1 111 ? -13.692 0.363 20.129 1.00 82.56 111 TYR A O 1
ATOM 813 N N . ALA A 1 112 ? -15.860 -0.133 20.342 1.00 78.00 112 ALA A N 1
ATOM 814 C CA . ALA A 1 112 ? -16.221 1.186 20.855 1.00 78.00 112 ALA A CA 1
ATOM 815 C C . ALA A 1 112 ? -15.607 1.467 22.241 1.00 78.00 112 ALA A C 1
ATOM 817 O O . ALA A 1 112 ? -15.090 2.553 22.495 1.00 78.00 112 ALA A O 1
ATOM 818 N N . VAL A 1 113 ? -15.575 0.454 23.110 1.00 76.31 113 VAL A N 1
ATOM 819 C CA . VAL A 1 113 ? -14.973 0.552 24.449 1.00 76.31 113 VAL A CA 1
ATOM 820 C C . VAL A 1 113 ? -13.456 0.713 24.346 1.00 76.31 113 VAL A C 1
ATOM 822 O O . VAL A 1 113 ? -12.845 1.513 25.055 1.00 76.31 113 VAL A O 1
ATOM 825 N N . LYS A 1 114 ? -12.836 -0.028 23.428 1.00 80.31 114 LYS A N 1
ATOM 826 C CA . LYS A 1 114 ? -11.385 -0.034 23.255 1.00 80.31 114 LYS A CA 1
ATOM 827 C C . LYS A 1 114 ? -10.865 1.255 22.620 1.00 80.31 114 LYS A C 1
ATOM 829 O O . LYS A 1 114 ? -9.877 1.816 23.096 1.00 80.31 114 LYS A O 1
ATOM 834 N N . THR A 1 115 ? -11.585 1.804 21.643 1.00 80.19 115 THR A N 1
ATOM 835 C CA . THR A 1 115 ? -11.261 3.104 21.030 1.00 80.19 115 THR A CA 1
ATOM 836 C C . THR A 1 115 ? -11.392 4.279 22.002 1.00 80.19 115 THR A C 1
ATOM 838 O O . THR A 1 115 ? -10.572 5.193 21.933 1.00 80.19 115 THR A O 1
ATOM 841 N N . GLN A 1 116 ? -12.329 4.234 22.955 1.00 81.44 116 GLN A N 1
ATOM 842 C CA . GLN A 1 116 ? -12.484 5.266 23.991 1.00 81.44 116 GLN A CA 1
ATOM 843 C C . GLN A 1 116 ? -11.292 5.341 24.963 1.00 81.44 116 GLN A C 1
ATOM 845 O O . GLN A 1 116 ? -11.007 6.395 25.530 1.00 81.44 116 GLN A O 1
ATOM 850 N N . SER A 1 117 ? -10.570 4.232 25.155 1.00 78.56 117 SER A N 1
ATOM 851 C CA . SER A 1 117 ? -9.373 4.192 26.010 1.00 78.56 117 SER A CA 1
ATOM 852 C C . SER A 1 117 ? -8.144 4.862 25.378 1.00 78.56 117 SER A C 1
ATOM 854 O O . SER A 1 117 ? -7.136 5.088 26.051 1.00 78.56 117 SER A O 1
ATOM 856 N N . LEU A 1 118 ? -8.223 5.185 24.084 1.00 81.06 118 LEU A N 1
ATOM 857 C CA . LEU A 1 118 ? -7.137 5.753 23.301 1.00 81.06 118 LEU A CA 1
ATOM 858 C C . LEU A 1 118 ? -7.356 7.253 23.046 1.00 81.06 118 LEU A C 1
ATOM 860 O O . LEU A 1 118 ? -8.488 7.735 23.050 1.00 81.06 118 LEU A O 1
ATOM 864 N N . PRO A 1 119 ? -6.282 8.011 22.758 1.00 83.50 119 PRO A N 1
ATOM 865 C CA . PRO A 1 119 ? -6.404 9.398 22.327 1.00 83.50 119 PRO A CA 1
ATOM 866 C C . PRO A 1 119 ? -7.294 9.517 21.086 1.00 83.50 119 PRO A C 1
ATOM 868 O O . PRO A 1 119 ? -7.198 8.680 20.177 1.00 83.50 119 PRO A O 1
ATOM 871 N N . ILE A 1 120 ? -8.117 10.568 21.030 1.00 85.56 120 ILE A N 1
ATOM 872 C CA . ILE A 1 120 ? -8.984 10.848 19.878 1.00 85.56 120 ILE A CA 1
ATOM 873 C C . ILE A 1 120 ? -8.114 10.966 18.615 1.00 85.56 120 ILE A C 1
ATOM 875 O O . ILE A 1 120 ? -7.140 11.723 18.626 1.00 85.56 120 ILE A O 1
ATOM 879 N N . PRO A 1 121 ? -8.421 10.210 17.543 1.00 83.75 121 PRO A N 1
ATOM 880 C CA . PRO A 1 121 ? -7.607 10.202 16.334 1.00 83.75 121 PRO A CA 1
ATOM 881 C C . PRO A 1 121 ? -7.652 11.567 15.646 1.00 83.75 121 PRO A C 1
ATOM 883 O O . PRO A 1 121 ? -8.721 12.149 15.471 1.00 83.75 121 PRO A O 1
ATOM 886 N N . SER A 1 122 ? -6.496 12.063 15.207 1.00 84.44 122 SER A N 1
ATOM 887 C CA . SER A 1 122 ? -6.398 13.339 14.481 1.00 84.44 122 SER A CA 1
ATOM 888 C C . SER A 1 122 ? -6.812 13.227 13.009 1.00 84.44 122 SER A C 1
ATOM 890 O O . SER A 1 122 ? -7.129 14.226 12.367 1.00 84.44 122 SER A O 1
ATOM 892 N N . ASN A 1 123 ? -6.794 12.011 12.463 1.00 84.44 123 ASN A N 1
ATOM 893 C CA . ASN A 1 123 ? -7.131 11.707 11.078 1.00 84.44 123 ASN A CA 1
ATOM 894 C C . ASN A 1 123 ? -7.621 10.254 10.933 1.00 84.44 123 ASN A C 1
ATOM 896 O O . ASN A 1 123 ? -7.366 9.408 11.792 1.00 84.44 123 ASN A O 1
ATOM 900 N N . ALA A 1 124 ? -8.304 9.960 9.823 1.00 82.88 124 ALA A N 1
ATOM 901 C CA . ALA A 1 124 ? -8.876 8.640 9.557 1.00 82.88 124 ALA A CA 1
ATOM 902 C C . ALA A 1 124 ? -7.813 7.534 9.446 1.00 82.88 124 ALA A C 1
ATOM 904 O O . ALA A 1 124 ? -8.018 6.440 9.960 1.00 82.88 124 ALA A O 1
ATOM 905 N N . ASN A 1 125 ? -6.650 7.816 8.849 1.00 81.12 125 ASN A N 1
ATOM 906 C CA . ASN A 1 125 ? -5.563 6.836 8.746 1.00 81.12 125 ASN A CA 1
ATOM 907 C C . ASN A 1 125 ? -5.033 6.403 10.114 1.00 81.12 125 ASN A C 1
ATOM 909 O O . ASN A 1 125 ? -4.731 5.230 10.309 1.00 81.12 125 ASN A O 1
ATOM 913 N N . GLU A 1 126 ? -4.952 7.324 11.072 1.00 82.00 126 GLU A N 1
ATOM 914 C CA . GLU A 1 126 ? -4.563 7.013 12.443 1.00 82.00 126 GLU A CA 1
ATOM 915 C C . GLU A 1 126 ? -5.552 6.026 13.075 1.00 82.00 126 GLU A C 1
ATOM 917 O O . GLU A 1 126 ? -5.133 5.028 13.658 1.00 82.00 126 GLU A O 1
ATOM 922 N N . LEU A 1 127 ? -6.857 6.249 12.892 1.00 81.69 127 LEU A N 1
ATOM 923 C CA . LEU A 1 127 ? -7.903 5.349 13.379 1.00 81.69 127 LEU A CA 1
ATOM 924 C C . LEU A 1 127 ? -7.840 3.970 12.704 1.00 81.69 127 LEU A C 1
ATOM 926 O O . LEU A 1 127 ? -7.897 2.951 13.384 1.00 81.69 127 LEU A O 1
ATOM 930 N N . LEU A 1 128 ? -7.653 3.926 11.385 1.00 81.94 128 LEU A N 1
ATOM 931 C CA . LEU A 1 128 ? -7.581 2.676 10.618 1.00 81.94 128 LEU A CA 1
ATOM 932 C C . LEU A 1 128 ? -6.311 1.879 10.923 1.00 81.94 128 LEU A C 1
ATOM 934 O O . LEU A 1 128 ? -6.350 0.652 10.970 1.00 81.94 128 LEU A O 1
ATOM 938 N N . SER A 1 129 ? -5.197 2.562 11.205 1.00 79.00 129 SER A N 1
ATOM 939 C CA . SER A 1 129 ? -3.936 1.919 11.592 1.00 79.00 129 SER A CA 1
ATOM 940 C C . SER A 1 129 ? -4.028 1.168 12.924 1.00 79.00 129 SER A C 1
ATOM 942 O O . SER A 1 129 ? -3.253 0.242 13.162 1.00 79.00 129 SER A O 1
ATOM 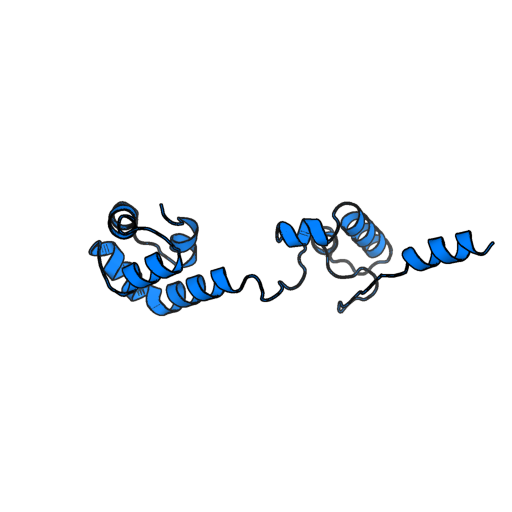944 N N . ARG A 1 130 ? -4.995 1.537 13.778 1.00 80.31 130 ARG A N 1
ATOM 945 C CA . ARG A 1 130 ? -5.274 0.846 15.041 1.00 80.31 130 ARG A CA 1
ATOM 946 C C . ARG A 1 130 ? -5.995 -0.492 14.814 1.00 80.31 130 ARG A C 1
ATOM 948 O O . ARG A 1 130 ? -5.923 -1.348 15.681 1.00 80.31 130 ARG A O 1
ATOM 955 N N . GLY A 1 131 ? -6.631 -0.737 13.664 1.00 75.94 131 GLY A N 1
ATOM 956 C CA . GLY A 1 131 ? -7.377 -1.984 13.423 1.00 75.94 131 GLY A CA 1
ATOM 957 C C . GLY A 1 131 ? -8.498 -2.212 14.451 1.00 75.94 131 GLY A C 1
ATOM 958 O O . GLY A 1 131 ? -8.958 -1.259 15.065 1.00 75.94 131 GLY A O 1
ATOM 959 N N . CYS A 1 132 ? -8.924 -3.462 14.681 1.00 78.75 132 CYS A N 1
ATOM 960 C CA . CYS A 1 132 ? -9.927 -3.821 15.709 1.00 78.75 132 CYS A CA 1
ATOM 961 C C . CYS A 1 132 ? -9.370 -3.853 17.147 1.00 78.75 132 CYS A C 1
ATOM 963 O O . CYS A 1 132 ? -9.810 -4.658 17.977 1.00 78.75 132 CYS A O 1
ATOM 965 N N . LEU A 1 133 ? -8.332 -3.055 17.409 1.00 64.31 133 LEU A N 1
ATOM 966 C CA . LEU A 1 133 ? -7.743 -2.919 18.731 1.00 64.31 133 LEU A CA 1
ATOM 967 C C . LEU A 1 133 ? -8.632 -2.139 19.681 1.00 64.31 133 LEU A C 1
ATOM 969 O O . LEU A 1 133 ? -9.692 -1.608 19.308 1.00 64.31 133 LEU A O 1
#

Radius of gyration: 22.78 Å; chains: 1; bounding box: 47×44×60 Å

Secondary structure (DSSP, 8-state):
-HHHHHHHHTT------SSSTTT-SSTHHHH----SHHHHHHHHHHHHHS-HHHHHHTT-S-SPPPTTTTHHHHHHHHHHHTHHHHHHHHHHT--HHHHHHHHHHT--TTHHHHHHTSPPPSSHHHHHHTTT-